Protein AF-A0A7X0LVI3-F1 (afdb_monomer_lite)

Sequence (139 aa):
MFSLFDFSQLEQKIIEEDIVLKQTPTVDEPSLMLEREVRLTPEFNFKQLRVLAHMLSVEEWQDANAFKINWINSNPNLPLKRFVLYYHQKKNILKKKYVYKGRQALIEQKNNVSKRALIGAAERRDAGVLGEGFKEITK

Secondary structure (DSSP, 8-state):
-PPPB-HHHHHHHHHTTT-EE-S---SS--EEEEEE----SHHHHHHHHHHHHHHTTBGGGTT-SEEEEEEEES-TTSSEEEEEEEEETTTTEEEEEEEETTSPPEEEEE-S--HHHHHHHHHTT-THHHHS--EE---

Organism: NCBI:txid1456

Structure (mmCIF, N/CA/C/O backbone):
data_AF-A0A7X0LVI3-F1
#
_entry.id   AF-A0A7X0LVI3-F1
#
loop_
_atom_site.group_PDB
_atom_site.id
_atom_site.type_symbol
_atom_site.label_atom_id
_atom_site.label_alt_id
_atom_site.label_comp_id
_atom_site.label_asym_id
_atom_site.label_entity_id
_atom_site.label_seq_id
_atom_site.pdbx_PDB_ins_code
_atom_site.Cartn_x
_atom_site.Cartn_y
_atom_site.Cartn_z
_atom_site.occupancy
_atom_site.B_iso_or_equiv
_atom_site.auth_seq_id
_atom_site.auth_comp_id
_atom_site.auth_asym_id
_atom_site.auth_atom_id
_atom_site.pdbx_PDB_model_num
ATOM 1 N N . MET A 1 1 ? -1.901 -2.129 23.103 1.00 47.31 1 MET A N 1
ATOM 2 C CA . MET A 1 1 ? -2.014 -0.685 22.818 1.00 47.31 1 MET A CA 1
ATOM 3 C C . MET A 1 1 ? -0.942 -0.388 21.784 1.00 47.31 1 MET A C 1
ATOM 5 O O . MET A 1 1 ? 0.198 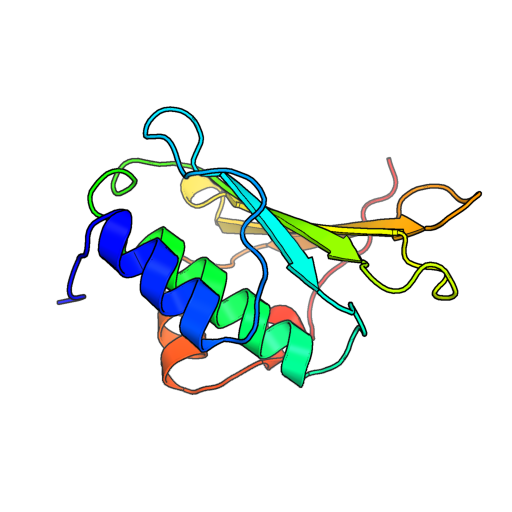-0.755 22.031 1.00 47.31 1 MET A O 1
ATOM 9 N N . PHE A 1 2 ? -1.310 0.082 20.591 1.00 63.25 2 PHE A N 1
ATOM 10 C CA . PHE A 1 2 ? -0.325 0.370 19.541 1.00 63.25 2 PHE A CA 1
ATOM 11 C C . PHE A 1 2 ? 0.356 1.694 19.879 1.00 63.25 2 PHE A C 1
ATOM 13 O O . PHE A 1 2 ? -0.344 2.642 20.227 1.00 63.25 2 PHE A O 1
ATOM 20 N N . SER A 1 3 ? 1.688 1.750 19.810 1.00 78.69 3 SER A N 1
ATOM 21 C CA . SER A 1 3 ? 2.386 3.032 19.922 1.00 78.69 3 SER A CA 1
ATOM 22 C C . SER A 1 3 ? 2.044 3.855 18.693 1.00 78.69 3 SER A C 1
ATOM 24 O O . SER A 1 3 ? 2.342 3.439 17.571 1.00 78.69 3 SER A O 1
ATOM 26 N N . LEU A 1 4 ? 1.399 4.991 18.921 1.00 88.62 4 LEU A N 1
ATOM 27 C CA . LEU A 1 4 ? 1.240 6.011 17.902 1.00 88.62 4 LEU A CA 1
ATOM 28 C C . LEU A 1 4 ? 2.577 6.728 17.707 1.00 88.62 4 LEU A C 1
ATOM 30 O O . LEU A 1 4 ? 3.452 6.663 18.579 1.00 88.62 4 LEU A O 1
ATOM 34 N N . PHE A 1 5 ? 2.741 7.342 16.547 1.00 93.69 5 PHE A N 1
ATOM 35 C CA . PHE A 1 5 ? 3.897 8.165 16.219 1.00 93.69 5 PHE A CA 1
ATOM 36 C C . PHE A 1 5 ? 3.510 9.248 15.210 1.00 93.69 5 PHE A C 1
ATOM 38 O O . PHE A 1 5 ? 2.464 9.142 14.570 1.00 93.69 5 PHE A O 1
ATOM 45 N N . ASP A 1 6 ? 4.350 10.270 15.080 1.00 95.19 6 ASP A N 1
ATOM 46 C CA . ASP A 1 6 ? 4.101 11.426 14.214 1.00 95.19 6 ASP A CA 1
ATOM 47 C C . ASP A 1 6 ? 4.618 11.229 12.774 1.00 95.19 6 ASP A C 1
ATOM 49 O O . ASP A 1 6 ? 5.228 10.207 12.421 1.00 95.19 6 ASP A O 1
ATOM 53 N N . PHE A 1 7 ? 4.406 12.225 11.912 1.00 95.06 7 PHE A N 1
ATOM 54 C CA . PHE A 1 7 ? 4.953 12.200 10.554 1.00 95.06 7 PHE A CA 1
ATOM 55 C C . PHE A 1 7 ? 6.481 12.093 10.486 1.00 95.06 7 PHE A C 1
ATOM 57 O O . PHE A 1 7 ? 6.985 11.375 9.625 1.00 95.06 7 PHE A O 1
ATOM 64 N N . SER A 1 8 ? 7.229 12.726 11.390 1.00 93.88 8 SER A N 1
ATOM 65 C CA . SER A 1 8 ? 8.699 12.666 11.375 1.00 93.88 8 SER A CA 1
ATOM 66 C C . SER A 1 8 ? 9.187 11.228 11.576 1.00 93.88 8 SER A C 1
ATOM 68 O O . SER A 1 8 ? 10.067 10.734 10.866 1.00 93.88 8 SER A O 1
ATOM 70 N N . GLN A 1 9 ? 8.558 10.511 12.506 1.00 95.31 9 GLN A N 1
ATOM 71 C CA . GLN A 1 9 ? 8.838 9.104 12.765 1.00 95.31 9 GLN A CA 1
ATOM 72 C C . GLN A 1 9 ? 8.367 8.198 11.618 1.00 95.31 9 GLN A C 1
ATOM 74 O O . GLN A 1 9 ? 9.023 7.192 11.333 1.00 95.31 9 GLN A O 1
ATOM 79 N N . LEU A 1 10 ? 7.263 8.534 10.935 1.00 96.25 10 LEU A N 1
ATOM 80 C CA . LEU A 1 10 ? 6.845 7.840 9.711 1.00 96.25 10 LEU A CA 1
ATOM 81 C C . LEU A 1 10 ? 7.917 7.950 8.621 1.00 96.25 10 LEU A C 1
ATOM 83 O O . LEU A 1 10 ? 8.288 6.936 8.026 1.00 96.25 10 LEU A O 1
ATOM 87 N N . GLU A 1 11 ? 8.400 9.162 8.351 1.00 95.25 11 GLU A N 1
ATOM 88 C CA . GLU A 1 11 ? 9.410 9.417 7.322 1.00 95.25 11 GLU A CA 1
ATOM 89 C C . GLU A 1 11 ? 10.696 8.644 7.604 1.00 95.25 11 GLU A C 1
ATOM 91 O O . GLU A 1 11 ? 11.193 7.939 6.723 1.00 95.25 11 GLU A O 1
ATOM 96 N N . GLN A 1 12 ? 11.182 8.690 8.848 1.00 95.06 12 GLN A N 1
ATOM 97 C CA . GLN A 1 12 ? 12.366 7.942 9.259 1.00 95.06 12 GLN A CA 1
ATOM 98 C C . GLN A 1 12 ? 12.204 6.436 8.999 1.00 95.06 12 GLN A C 1
ATOM 100 O O . GLN A 1 12 ? 13.070 5.820 8.379 1.00 95.06 12 GLN A O 1
ATOM 105 N N . LYS A 1 13 ? 11.066 5.848 9.393 1.00 94.88 13 LYS A N 1
ATOM 106 C CA . LYS A 1 13 ? 10.776 4.421 9.161 1.00 94.88 13 LYS A CA 1
ATOM 107 C C . LYS A 1 13 ? 10.732 4.054 7.677 1.00 94.88 13 LYS A C 1
ATOM 109 O O . LYS A 1 13 ? 11.073 2.933 7.317 1.00 94.88 13 LYS A O 1
ATOM 114 N N . ILE A 1 14 ? 10.291 4.965 6.809 1.00 94.38 14 ILE A N 1
ATOM 115 C CA . ILE A 1 14 ? 10.287 4.755 5.353 1.00 94.38 14 ILE A CA 1
ATOM 116 C C . ILE A 1 14 ? 11.715 4.799 4.798 1.00 94.38 14 ILE A C 1
ATOM 118 O O . ILE A 1 14 ? 12.065 3.978 3.950 1.00 94.38 14 ILE A O 1
ATOM 122 N N . ILE A 1 15 ? 12.539 5.731 5.274 1.00 91.62 15 ILE A N 1
ATOM 123 C CA . ILE A 1 15 ? 13.932 5.879 4.836 1.00 91.62 15 ILE A CA 1
ATOM 124 C C . ILE A 1 15 ? 14.766 4.659 5.251 1.00 91.62 15 ILE A C 1
ATOM 126 O O . ILE A 1 15 ? 15.518 4.137 4.432 1.00 91.62 15 ILE A O 1
ATOM 130 N N . GLU A 1 16 ? 14.569 4.143 6.469 1.00 91.50 16 GLU A N 1
ATOM 131 C CA . GLU A 1 16 ? 15.209 2.914 6.982 1.00 91.50 16 GLU A CA 1
ATOM 132 C C . GLU A 1 16 ? 14.892 1.657 6.144 1.00 91.50 16 GLU A C 1
ATOM 134 O O . GLU A 1 16 ? 15.542 0.623 6.281 1.00 91.50 16 GLU A O 1
ATOM 139 N N . GLU A 1 17 ? 13.896 1.728 5.258 1.00 88.12 17 GLU A N 1
ATOM 140 C CA . GLU A 1 17 ? 13.500 0.656 4.347 1.00 88.12 17 GLU A CA 1
ATOM 141 C C . GLU A 1 17 ? 14.100 0.798 2.934 1.00 88.12 17 GLU A C 1
ATOM 143 O O . GLU A 1 17 ? 13.663 0.078 2.026 1.00 88.12 17 GLU A O 1
ATOM 148 N N . ASP A 1 18 ? 15.058 1.707 2.729 1.00 90.12 18 ASP A N 1
ATOM 149 C CA . ASP A 1 18 ? 15.656 2.045 1.428 1.00 90.12 18 ASP A CA 1
ATOM 150 C C . ASP A 1 18 ? 14.607 2.506 0.397 1.00 90.12 18 ASP A C 1
ATOM 152 O O . ASP A 1 18 ? 14.595 2.093 -0.770 1.00 90.12 18 ASP A O 1
ATOM 156 N N . ILE A 1 19 ? 13.657 3.333 0.841 1.00 94.69 19 ILE A N 1
ATOM 157 C CA . ILE A 1 19 ? 12.594 3.894 0.003 1.00 94.69 19 ILE A CA 1
ATOM 158 C C . ILE A 1 19 ? 12.793 5.402 -0.129 1.00 94.69 19 ILE A C 1
ATOM 160 O O . ILE A 1 19 ? 12.964 6.108 0.861 1.00 94.69 19 ILE A O 1
ATOM 164 N N . VAL A 1 20 ? 12.670 5.923 -1.352 1.00 96.31 20 VAL A N 1
ATOM 165 C CA . VAL A 1 20 ? 12.668 7.369 -1.587 1.00 96.31 20 VAL A CA 1
ATOM 166 C C . VAL A 1 20 ? 11.258 7.916 -1.380 1.00 96.31 20 VAL A C 1
ATOM 168 O O . VAL A 1 20 ? 10.337 7.578 -2.128 1.00 96.31 20 VAL A O 1
ATOM 171 N N . LEU A 1 21 ? 11.088 8.796 -0.396 1.00 95.88 21 LEU A N 1
ATOM 172 C CA . LEU A 1 21 ? 9.863 9.570 -0.207 1.00 95.88 21 LEU A CA 1
ATOM 173 C C . LEU A 1 21 ? 9.839 10.746 -1.197 1.00 95.88 21 LEU A C 1
ATOM 175 O O . LEU A 1 21 ? 10.747 11.572 -1.221 1.00 95.88 21 LEU A O 1
ATOM 179 N N . LYS A 1 22 ? 8.814 10.812 -2.049 1.00 96.12 22 LYS A N 1
ATOM 180 C CA . LYS A 1 22 ? 8.666 11.847 -3.093 1.00 96.12 22 LYS A CA 1
ATOM 181 C C . LYS A 1 22 ? 7.796 13.025 -2.679 1.00 96.12 22 LYS A C 1
ATOM 183 O O . LYS A 1 22 ? 7.756 14.023 -3.391 1.00 96.12 22 LYS A O 1
ATOM 188 N N . GLN A 1 23 ? 7.069 12.883 -1.581 1.00 92.00 23 GLN A N 1
ATOM 189 C CA . GLN A 1 23 ? 6.146 13.883 -1.072 1.00 92.00 23 GLN A CA 1
ATOM 190 C C . GLN A 1 23 ? 6.066 13.740 0.446 1.00 92.00 23 GLN A C 1
ATOM 192 O O . GLN A 1 23 ? 5.851 12.632 0.936 1.00 92.00 23 GLN A O 1
ATOM 197 N N . THR A 1 24 ? 6.200 14.856 1.158 1.00 91.62 24 THR A N 1
ATOM 198 C CA . THR A 1 24 ? 5.949 14.943 2.600 1.00 91.62 24 THR A CA 1
ATOM 199 C C . THR A 1 24 ? 4.482 14.600 2.897 1.00 91.62 24 THR A C 1
ATOM 201 O O . THR A 1 24 ? 3.597 15.098 2.190 1.00 91.62 24 THR A O 1
ATOM 204 N N . PRO A 1 25 ? 4.193 13.750 3.896 1.00 93.38 25 PRO A N 1
ATOM 205 C CA . PRO A 1 25 ? 2.829 13.458 4.312 1.00 93.38 25 PRO A CA 1
ATOM 206 C C . PRO A 1 25 ? 2.121 14.724 4.809 1.00 93.38 25 PRO A C 1
ATOM 208 O O . PRO A 1 25 ? 2.733 15.618 5.390 1.00 93.38 25 PRO A O 1
ATOM 211 N N . THR A 1 26 ? 0.813 14.798 4.580 1.00 93.19 26 THR A N 1
ATOM 212 C CA . THR A 1 26 ? -0.033 15.896 5.057 1.00 93.19 26 THR A CA 1
ATOM 213 C C . THR A 1 26 ? -1.236 15.338 5.807 1.00 93.19 26 THR A C 1
ATOM 215 O O . THR A 1 26 ? -1.665 14.208 5.572 1.00 93.19 26 THR A O 1
ATOM 218 N N . VAL A 1 27 ? -1.805 16.129 6.719 1.00 90.00 27 VAL A N 1
ATOM 219 C CA . VAL A 1 27 ? -2.972 15.714 7.519 1.00 90.00 27 VAL A CA 1
ATOM 220 C C . VAL A 1 27 ? -4.189 15.437 6.626 1.00 90.00 27 VAL A C 1
ATOM 222 O O . VAL A 1 27 ? -4.892 14.449 6.828 1.00 90.00 27 VAL A O 1
ATOM 225 N N . ASP A 1 28 ? -4.397 16.263 5.598 1.00 89.69 28 ASP A N 1
ATOM 226 C CA . ASP A 1 28 ? -5.585 16.208 4.737 1.00 89.69 28 ASP A CA 1
ATOM 227 C C . ASP A 1 28 ? -5.626 14.980 3.818 1.00 89.69 28 ASP A C 1
ATOM 229 O O . ASP A 1 28 ? -6.704 14.502 3.451 1.00 89.69 28 ASP A O 1
ATOM 233 N N . GLU A 1 29 ? -4.459 14.463 3.423 1.00 92.12 29 GLU A N 1
ATOM 234 C CA . GLU A 1 29 ? -4.354 13.346 2.491 1.00 92.12 29 GLU A CA 1
ATOM 235 C C . GLU A 1 29 ? -3.518 12.208 3.102 1.00 92.12 29 GLU A C 1
ATOM 237 O O . GLU A 1 29 ? -2.289 12.259 3.052 1.00 92.12 29 GLU A O 1
ATOM 242 N N . PRO A 1 30 ? -4.157 11.127 3.605 1.00 95.94 30 PRO A N 1
ATOM 243 C CA . PRO A 1 30 ? -3.485 9.916 4.092 1.00 95.94 30 PRO A CA 1
ATOM 244 C C . PRO A 1 30 ? -2.878 9.091 2.946 1.00 95.94 30 PRO A C 1
ATOM 246 O O . PRO A 1 30 ? -3.268 7.956 2.645 1.00 95.94 30 PRO A O 1
ATOM 249 N N . SER A 1 31 ? -1.944 9.705 2.232 1.00 97.31 31 SER A N 1
ATOM 250 C CA . SER A 1 31 ? -1.358 9.229 0.993 1.00 97.31 31 SER A CA 1
ATOM 251 C C . SER A 1 31 ? 0.146 9.431 1.026 1.00 97.31 31 SER A C 1
ATOM 253 O O . SER A 1 31 ? 0.642 10.482 1.414 1.00 97.31 31 SER A O 1
ATOM 255 N N . LEU A 1 32 ? 0.875 8.419 0.570 1.00 97.62 32 LEU A N 1
ATOM 256 C CA . LEU A 1 32 ? 2.312 8.504 0.360 1.00 97.62 32 LEU A CA 1
ATOM 257 C C . LEU A 1 32 ? 2.639 8.351 -1.121 1.00 97.62 32 LEU A C 1
ATOM 259 O O . LEU A 1 32 ? 2.028 7.544 -1.839 1.00 97.62 32 LEU A O 1
ATOM 263 N N . MET A 1 33 ? 3.646 9.100 -1.568 1.00 97.69 33 MET A N 1
ATOM 264 C CA . MET A 1 33 ? 4.288 8.914 -2.863 1.00 97.69 33 MET A CA 1
ATOM 265 C C . MET A 1 33 ? 5.716 8.434 -2.644 1.00 97.69 33 MET A C 1
ATOM 267 O O . MET A 1 33 ? 6.543 9.151 -2.094 1.00 97.69 33 MET A O 1
ATOM 271 N N . LEU A 1 34 ? 5.982 7.202 -3.061 1.00 97.88 34 LEU A N 1
ATOM 272 C CA . LEU A 1 34 ? 7.212 6.471 -2.794 1.00 97.88 34 LEU A CA 1
ATOM 273 C C . LEU A 1 34 ? 7.852 6.047 -4.112 1.00 97.88 34 LEU A C 1
ATOM 275 O O . LEU A 1 34 ? 7.151 5.694 -5.060 1.00 97.88 34 LEU A O 1
ATOM 279 N N . GLU A 1 35 ? 9.175 6.022 -4.172 1.00 97.50 35 GLU A N 1
ATOM 280 C CA . GLU A 1 35 ? 9.930 5.518 -5.315 1.00 97.50 35 GLU A CA 1
ATOM 281 C C . GLU A 1 35 ? 10.949 4.466 -4.873 1.00 97.50 35 GLU A C 1
ATOM 283 O O . GLU A 1 35 ? 11.658 4.639 -3.883 1.00 97.50 35 GLU A O 1
ATOM 288 N N . ARG A 1 36 ? 10.996 3.362 -5.624 1.00 95.81 36 ARG A N 1
ATOM 289 C CA . ARG A 1 36 ? 12.037 2.326 -5.563 1.00 95.81 36 ARG A CA 1
ATOM 290 C C . ARG A 1 36 ? 11.942 1.425 -6.792 1.00 95.81 36 ARG A C 1
ATOM 292 O O . ARG A 1 36 ? 10.979 1.519 -7.554 1.00 95.81 36 ARG A O 1
ATOM 299 N N . GLU A 1 37 ? 12.869 0.485 -6.947 1.00 95.56 37 GLU A N 1
ATOM 300 C CA . GLU A 1 37 ? 12.681 -0.582 -7.929 1.00 95.56 37 GLU A CA 1
ATOM 301 C C . GLU A 1 37 ? 11.551 -1.510 -7.457 1.00 95.56 37 GLU A C 1
AT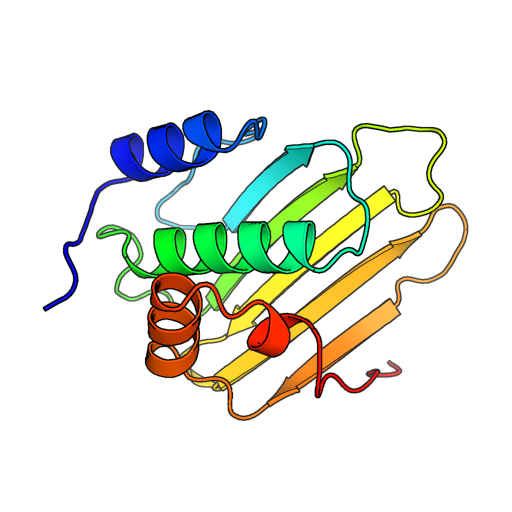OM 303 O O . GLU A 1 37 ? 11.632 -2.127 -6.392 1.00 95.56 37 GLU A O 1
ATOM 308 N N . VAL A 1 38 ? 10.472 -1.596 -8.238 1.00 94.62 38 VAL A N 1
ATOM 309 C CA . VAL A 1 38 ? 9.292 -2.397 -7.890 1.00 94.62 38 VAL A CA 1
ATOM 310 C C . VAL A 1 38 ? 9.298 -3.709 -8.665 1.00 94.62 38 VAL A C 1
ATOM 312 O O . VAL A 1 38 ? 9.052 -3.736 -9.873 1.00 94.62 38 VAL A O 1
ATOM 315 N N . ARG A 1 39 ? 9.492 -4.814 -7.939 1.00 93.38 39 ARG A N 1
ATOM 316 C CA . ARG A 1 39 ? 9.258 -6.188 -8.406 1.00 93.38 39 ARG A CA 1
ATOM 317 C C . ARG A 1 39 ? 8.160 -6.815 -7.554 1.00 93.38 39 ARG A C 1
ATOM 319 O O . ARG A 1 39 ? 8.181 -6.662 -6.340 1.00 93.38 39 ARG A O 1
ATOM 326 N N . LEU A 1 40 ? 7.198 -7.504 -8.170 1.00 91.44 40 LEU A N 1
ATOM 327 C CA . LEU A 1 40 ? 6.037 -8.086 -7.476 1.00 91.44 40 LEU A CA 1
ATOM 328 C C . LEU A 1 40 ? 6.410 -9.381 -6.731 1.00 91.44 40 LEU A C 1
ATOM 330 O O . LEU A 1 40 ? 5.965 -10.467 -7.085 1.00 91.44 40 LEU A O 1
ATOM 334 N N . THR A 1 41 ? 7.271 -9.261 -5.724 1.00 93.19 41 THR A N 1
ATOM 335 C CA . THR A 1 41 ? 7.777 -10.368 -4.904 1.00 93.19 41 THR A CA 1
ATOM 336 C C . THR A 1 41 ? 7.118 -10.384 -3.518 1.00 93.19 41 THR A C 1
ATOM 338 O O . THR A 1 41 ? 6.552 -9.372 -3.086 1.00 93.19 41 THR A O 1
ATOM 341 N N . PRO A 1 42 ? 7.224 -11.495 -2.763 1.00 92.25 42 PRO A N 1
ATOM 342 C CA . PRO A 1 42 ? 6.820 -11.524 -1.356 1.00 92.25 42 PRO A CA 1
ATOM 343 C C . PRO A 1 42 ? 7.515 -10.455 -0.501 1.00 92.25 42 PRO A C 1
ATOM 345 O O . PRO A 1 42 ? 6.887 -9.868 0.374 1.00 92.25 42 PRO A O 1
ATOM 348 N N . GLU A 1 43 ? 8.781 -10.142 -0.787 1.00 92.88 43 GLU A N 1
ATOM 349 C CA . GLU A 1 43 ? 9.522 -9.075 -0.103 1.00 92.88 43 GLU A CA 1
ATOM 350 C C . GLU A 1 43 ? 8.884 -7.699 -0.342 1.00 92.88 43 GLU A C 1
ATOM 352 O O . GLU A 1 43 ? 8.695 -6.918 0.593 1.00 92.88 43 GLU A O 1
ATOM 357 N N . PHE A 1 44 ? 8.489 -7.411 -1.587 1.00 94.44 44 PHE A N 1
ATOM 358 C CA . PHE A 1 44 ? 7.774 -6.180 -1.902 1.00 94.44 44 PHE A CA 1
ATOM 359 C C . PHE A 1 44 ? 6.430 -6.121 -1.175 1.00 94.44 44 PHE A C 1
ATOM 361 O O . PHE A 1 44 ? 6.155 -5.121 -0.517 1.00 94.44 44 PHE A O 1
ATOM 368 N N . ASN A 1 45 ? 5.644 -7.202 -1.201 1.00 94.94 45 ASN A N 1
ATOM 369 C CA . ASN A 1 45 ? 4.399 -7.304 -0.435 1.00 94.94 45 ASN A CA 1
ATOM 370 C C . ASN A 1 45 ? 4.636 -7.038 1.060 1.00 94.94 45 ASN A C 1
ATOM 372 O O . ASN A 1 45 ? 3.916 -6.258 1.677 1.00 94.94 45 ASN A O 1
ATOM 376 N N . PHE A 1 46 ? 5.677 -7.620 1.651 1.00 94.00 46 PHE A N 1
ATOM 377 C CA . PHE A 1 46 ? 5.984 -7.383 3.056 1.00 94.00 46 PHE A CA 1
ATOM 378 C C . PHE A 1 46 ? 6.347 -5.918 3.337 1.00 94.00 46 PHE A C 1
ATOM 380 O O . PHE A 1 46 ? 5.866 -5.328 4.305 1.00 94.00 46 PHE A O 1
ATOM 387 N N . LYS A 1 47 ? 7.153 -5.290 2.476 1.00 94.81 47 LYS A N 1
ATOM 388 C CA . LYS A 1 47 ? 7.506 -3.872 2.626 1.00 94.81 47 LYS A CA 1
ATOM 389 C C . LYS A 1 47 ? 6.276 -2.969 2.503 1.00 94.81 47 LYS A C 1
ATOM 391 O O . LYS A 1 47 ? 6.098 -2.063 3.307 1.00 94.81 47 LYS A O 1
ATOM 396 N N . GLN A 1 48 ? 5.379 -3.261 1.567 1.00 95.31 48 GLN A N 1
ATOM 397 C CA . GLN A 1 48 ? 4.108 -2.547 1.440 1.00 95.31 48 GLN A CA 1
ATOM 398 C C . GLN A 1 48 ? 3.221 -2.681 2.673 1.00 95.31 48 GLN A C 1
ATOM 400 O O . GLN A 1 48 ? 2.623 -1.698 3.106 1.00 95.31 48 GLN A O 1
ATOM 405 N N . LEU A 1 49 ? 3.146 -3.887 3.236 1.00 96.62 49 LEU A N 1
ATOM 406 C CA . LEU A 1 49 ? 2.384 -4.153 4.446 1.00 96.62 49 LEU A CA 1
ATOM 407 C C . LEU A 1 49 ? 2.935 -3.366 5.638 1.00 96.62 49 LEU A C 1
ATOM 409 O O . LEU A 1 49 ? 2.151 -2.775 6.374 1.00 96.62 49 LEU A O 1
ATOM 413 N N . ARG A 1 50 ? 4.265 -3.309 5.796 1.00 95.62 50 ARG A N 1
ATOM 414 C CA . ARG A 1 50 ? 4.916 -2.503 6.838 1.00 95.62 50 ARG A CA 1
ATOM 415 C C . ARG A 1 50 ? 4.618 -1.020 6.686 1.00 95.62 50 ARG A C 1
ATOM 417 O O . ARG A 1 50 ? 4.150 -0.414 7.641 1.00 95.62 50 ARG A O 1
ATOM 424 N N . VAL A 1 51 ? 4.788 -0.461 5.486 1.00 96.94 51 VAL A N 1
ATOM 425 C CA . VAL A 1 51 ? 4.460 0.952 5.231 1.00 96.94 51 VAL A CA 1
ATOM 426 C C . VAL A 1 51 ? 2.989 1.233 5.544 1.00 96.94 51 VAL A C 1
ATOM 428 O O . VAL A 1 51 ? 2.689 2.204 6.228 1.00 96.94 51 VAL A O 1
ATOM 431 N N . LEU A 1 52 ? 2.061 0.371 5.115 1.00 97.31 52 LEU A N 1
ATOM 432 C CA . LEU A 1 52 ? 0.642 0.545 5.431 1.00 97.31 52 LEU A CA 1
ATOM 433 C C . LEU A 1 52 ? 0.377 0.469 6.940 1.00 97.31 52 LEU A C 1
ATOM 435 O O . LEU A 1 52 ? -0.378 1.281 7.466 1.00 97.31 52 LEU A O 1
ATOM 439 N N . ALA A 1 53 ? 0.994 -0.483 7.643 1.00 96.00 53 ALA A N 1
ATOM 440 C CA . ALA A 1 53 ? 0.882 -0.590 9.093 1.00 96.00 53 ALA A CA 1
ATOM 441 C C . ALA A 1 53 ? 1.450 0.650 9.799 1.00 96.00 53 ALA A C 1
ATOM 443 O O . ALA A 1 53 ? 0.864 1.099 10.777 1.00 96.00 53 ALA A O 1
ATOM 444 N N . HIS A 1 54 ? 2.529 1.237 9.274 1.00 95.75 54 HIS A N 1
ATOM 445 C CA . HIS A 1 54 ? 3.067 2.496 9.771 1.00 95.75 54 HIS A CA 1
ATOM 446 C C . HIS A 1 54 ? 2.072 3.640 9.594 1.00 95.75 54 HIS A C 1
ATOM 448 O O . HIS A 1 54 ? 1.728 4.279 10.579 1.00 95.75 54 HIS A O 1
ATOM 454 N N . MET A 1 55 ? 1.522 3.829 8.389 1.00 96.88 55 MET A N 1
ATOM 455 C CA . MET A 1 55 ? 0.488 4.845 8.139 1.00 96.88 55 MET A CA 1
ATOM 456 C C . MET A 1 55 ? -0.730 4.688 9.065 1.00 96.88 55 MET A C 1
ATOM 458 O O . MET A 1 55 ? -1.305 5.675 9.506 1.00 96.88 55 MET A O 1
ATOM 462 N N . LEU A 1 56 ? -1.122 3.449 9.379 1.00 95.94 56 LEU A N 1
ATOM 463 C CA . LEU A 1 56 ? -2.255 3.139 10.260 1.00 95.94 56 LEU A CA 1
ATOM 464 C C . LEU A 1 56 ? -2.007 3.446 11.748 1.00 95.94 56 LEU A C 1
ATOM 466 O O . LEU A 1 56 ? -2.965 3.395 12.534 1.00 95.94 56 LEU A O 1
ATOM 470 N N . SER A 1 57 ? -0.757 3.725 12.117 1.00 94.94 57 SER A N 1
ATOM 471 C CA . SER A 1 57 ? -0.303 4.077 13.466 1.00 94.94 57 SER A CA 1
ATOM 472 C C . SER A 1 57 ? 0.142 5.538 13.584 1.00 94.94 57 SER A C 1
ATOM 474 O O . SER A 1 57 ? 0.647 5.924 14.634 1.00 94.94 57 SER A O 1
ATOM 476 N N . VAL A 1 58 ? -0.051 6.343 12.537 1.00 96.25 58 VAL A N 1
ATOM 477 C CA . VAL A 1 58 ? 0.227 7.780 12.581 1.00 96.25 58 VAL A CA 1
ATOM 478 C C . VAL A 1 58 ? -0.862 8.498 13.367 1.00 96.25 58 VAL A C 1
ATOM 480 O O . VAL A 1 58 ? -2.052 8.278 13.117 1.00 96.25 58 VAL A O 1
ATOM 483 N N . GLU A 1 59 ? -0.460 9.343 14.311 1.00 95.56 59 GLU A N 1
ATOM 484 C CA . GLU A 1 59 ? -1.374 10.080 15.184 1.00 95.56 59 GLU A CA 1
ATOM 485 C C . GLU A 1 59 ? -2.305 11.002 14.386 1.00 95.56 59 GLU A C 1
ATOM 487 O O . GLU A 1 59 ? -3.524 10.958 14.553 1.00 95.56 59 GLU A O 1
ATOM 492 N N . GLU A 1 60 ? -1.740 11.750 13.447 1.00 95.75 60 GLU A N 1
ATOM 493 C CA . GLU A 1 60 ? -2.413 12.724 12.591 1.00 95.75 60 GLU A CA 1
ATOM 494 C C . GLU A 1 60 ? -3.449 12.083 11.651 1.00 95.75 60 GLU A C 1
ATOM 496 O O . GLU A 1 60 ? -4.326 12.765 11.122 1.00 95.75 60 GLU A O 1
ATOM 501 N N . TRP A 1 61 ? -3.380 10.763 11.446 1.00 96.12 61 TRP A N 1
ATOM 502 C CA . TRP A 1 61 ? -4.291 10.008 10.582 1.00 96.12 61 TRP A CA 1
ATOM 503 C C . TRP A 1 61 ? -5.179 9.016 11.340 1.00 96.12 61 TRP A C 1
ATOM 505 O O . TRP A 1 61 ? -5.773 8.127 10.722 1.00 96.12 61 TRP A O 1
ATOM 515 N N . GLN A 1 62 ? -5.322 9.143 12.661 1.00 91.88 62 GLN A N 1
ATOM 516 C CA . GLN A 1 62 ? -6.137 8.213 13.454 1.00 91.88 62 GLN A CA 1
ATOM 517 C C . GLN A 1 62 ? -7.588 8.088 12.962 1.00 91.88 62 GLN A C 1
ATOM 519 O O . GLN A 1 62 ? -8.119 6.974 12.897 1.00 91.88 62 GLN A O 1
ATOM 524 N N . ASP A 1 63 ? -8.190 9.204 12.546 1.00 91.62 63 ASP A N 1
ATOM 525 C CA . ASP A 1 63 ? -9.581 9.276 12.079 1.00 91.62 63 ASP A CA 1
ATOM 526 C C . ASP A 1 63 ? -9.739 9.074 10.561 1.00 91.62 63 ASP A C 1
ATOM 528 O O . ASP A 1 63 ? -10.849 9.126 10.010 1.00 91.62 63 ASP A O 1
ATOM 532 N N . ALA A 1 64 ? -8.637 8.808 9.854 1.00 95.44 64 ALA A N 1
ATOM 533 C CA . ALA A 1 64 ? -8.662 8.594 8.419 1.00 95.44 64 ALA A CA 1
ATOM 534 C C . ALA A 1 64 ? -9.442 7.322 8.044 1.00 95.44 64 ALA A C 1
ATOM 536 O O . ALA A 1 64 ? -9.271 6.228 8.586 1.00 95.44 64 ALA A O 1
ATOM 537 N N . ASN A 1 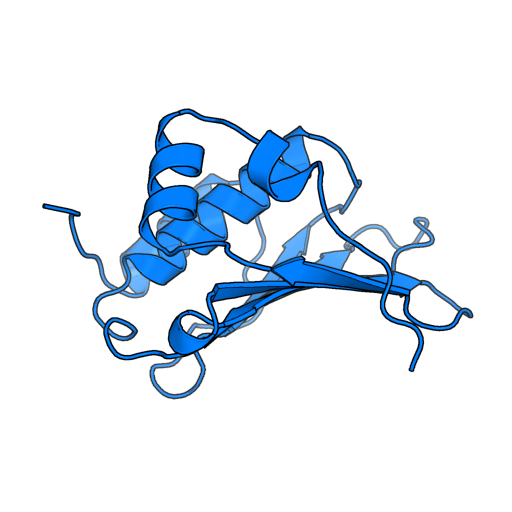65 ? -10.298 7.450 7.029 1.00 95.50 65 ASN A N 1
ATOM 538 C CA . ASN A 1 65 ? -11.134 6.343 6.553 1.00 95.50 65 ASN A CA 1
ATOM 539 C C . ASN A 1 65 ? -10.468 5.503 5.466 1.00 95.50 65 ASN A C 1
ATOM 541 O O . ASN A 1 65 ? -10.921 4.383 5.190 1.00 95.50 65 ASN A O 1
ATOM 545 N N . ALA A 1 66 ? -9.455 6.060 4.810 1.00 97.06 66 ALA A N 1
ATOM 546 C CA . ALA A 1 66 ? -8.765 5.437 3.704 1.00 97.06 66 ALA A CA 1
ATOM 547 C C . ALA A 1 66 ? -7.312 5.902 3.635 1.00 97.06 66 ALA A C 1
ATOM 549 O O . ALA A 1 66 ? -7.016 7.043 3.962 1.00 97.06 66 ALA A O 1
ATOM 550 N N . PHE A 1 67 ? -6.449 5.006 3.166 1.00 98.25 67 PHE A N 1
ATOM 551 C CA . PHE A 1 67 ? -5.007 5.175 3.073 1.00 98.25 67 PHE A CA 1
ATOM 552 C C . PHE A 1 67 ? -4.537 4.756 1.685 1.00 98.25 67 PHE A C 1
ATOM 554 O O . PHE A 1 67 ? -5.061 3.795 1.105 1.00 98.25 67 PHE A O 1
ATOM 561 N N . LYS A 1 68 ? -3.544 5.455 1.138 1.00 98.25 68 LYS A N 1
ATOM 562 C CA . LYS A 1 68 ? -3.040 5.201 -0.214 1.00 98.25 68 LYS A CA 1
ATOM 563 C C . LYS A 1 68 ? -1.518 5.217 -0.248 1.00 98.25 68 LYS A C 1
ATOM 565 O O . LYS A 1 68 ? -0.885 6.138 0.240 1.00 98.25 68 LYS A O 1
ATOM 570 N N . ILE A 1 69 ? -0.920 4.232 -0.905 1.00 98.44 69 ILE A N 1
ATOM 571 C CA . ILE A 1 69 ? 0.524 4.193 -1.144 1.00 98.44 69 ILE A CA 1
ATOM 572 C C . ILE A 1 69 ? 0.751 4.117 -2.644 1.00 98.44 69 ILE A C 1
ATOM 574 O O . ILE A 1 69 ? 0.371 3.140 -3.292 1.00 98.44 69 ILE A O 1
ATOM 578 N N . ASN A 1 70 ? 1.363 5.155 -3.202 1.00 98.19 70 ASN A N 1
ATOM 579 C CA . ASN A 1 70 ? 1.705 5.246 -4.612 1.00 98.19 70 ASN A CA 1
ATOM 580 C C . ASN A 1 70 ? 3.183 4.921 -4.793 1.00 98.19 70 ASN A C 1
ATOM 582 O O . ASN A 1 70 ? 4.031 5.743 -4.475 1.00 98.19 70 ASN A O 1
ATOM 586 N N . TRP A 1 71 ? 3.479 3.765 -5.370 1.00 98.06 71 TRP A N 1
ATOM 587 C CA . TRP A 1 71 ? 4.831 3.365 -5.730 1.00 98.06 71 TRP A CA 1
ATOM 588 C C . TRP A 1 71 ? 5.131 3.741 -7.178 1.00 98.06 71 TRP A C 1
ATOM 590 O O . TRP A 1 71 ? 4.413 3.342 -8.102 1.00 98.06 71 TRP A O 1
ATOM 600 N N . ILE A 1 72 ? 6.200 4.499 -7.372 1.00 97.50 72 ILE A N 1
ATOM 601 C CA . ILE A 1 72 ? 6.821 4.794 -8.658 1.00 97.50 72 ILE A CA 1
ATOM 602 C C . ILE A 1 72 ? 7.966 3.802 -8.839 1.00 97.50 72 ILE A C 1
ATOM 604 O O . ILE A 1 72 ? 8.801 3.653 -7.947 1.00 97.50 72 ILE A O 1
ATOM 608 N N . ASN A 1 73 ? 7.981 3.098 -9.971 1.00 96.88 73 ASN A N 1
ATOM 609 C CA . ASN A 1 73 ? 9.082 2.198 -10.279 1.00 96.88 73 ASN A CA 1
ATOM 610 C C . ASN A 1 73 ? 10.276 3.013 -10.780 1.00 96.88 73 ASN A C 1
ATOM 612 O O . ASN A 1 73 ? 10.181 3.640 -11.838 1.00 96.88 73 ASN A O 1
ATOM 616 N N . SER A 1 74 ? 11.379 2.995 -10.036 1.00 96.81 74 SER A N 1
ATOM 617 C CA . SER A 1 74 ? 12.602 3.711 -10.410 1.00 96.81 74 SER A CA 1
ATOM 618 C C . SER A 1 74 ? 13.305 3.087 -11.616 1.00 96.81 74 SER A C 1
ATOM 620 O O . SER A 1 74 ? 14.073 3.768 -12.288 1.00 96.81 74 SER A O 1
ATOM 622 N N . ASN A 1 75 ? 13.040 1.810 -11.923 1.00 95.00 75 ASN A N 1
ATOM 623 C CA . ASN A 1 75 ? 13.662 1.123 -13.047 1.00 95.00 75 ASN A CA 1
ATOM 624 C C . ASN A 1 75 ? 12.851 1.348 -14.342 1.00 95.00 75 ASN A C 1
ATOM 626 O O . ASN A 1 75 ? 11.765 0.774 -14.504 1.00 95.00 75 ASN A O 1
ATOM 630 N N . PRO A 1 76 ? 13.363 2.136 -15.309 1.00 90.50 76 PRO A N 1
ATOM 631 C CA . PRO A 1 76 ? 12.641 2.447 -16.537 1.00 90.50 76 PRO A CA 1
ATOM 632 C C . PRO A 1 76 ? 12.551 1.256 -17.500 1.00 90.50 76 PRO A C 1
ATOM 634 O O . PRO A 1 76 ? 11.762 1.309 -18.441 1.00 90.50 76 PRO A O 1
ATOM 637 N N . ASN A 1 77 ? 13.289 0.173 -17.282 1.00 93.81 77 ASN A N 1
ATOM 638 C CA . ASN A 1 77 ? 13.253 -0.991 -18.167 1.00 93.81 77 ASN A CA 1
ATOM 639 C C . ASN A 1 77 ? 12.154 -1.987 -17.776 1.00 93.81 77 ASN A C 1
ATOM 641 O O . ASN A 1 77 ? 11.776 -2.839 -18.577 1.00 93.81 77 ASN A O 1
ATOM 645 N N . LEU A 1 78 ? 11.593 -1.873 -16.566 1.00 93.38 78 LEU A N 1
ATOM 646 C CA . LEU A 1 78 ? 10.498 -2.736 -16.136 1.00 93.38 78 LEU A CA 1
ATOM 647 C C . LEU A 1 78 ? 9.150 -2.295 -16.753 1.00 93.38 78 LEU A C 1
ATOM 649 O O . LEU A 1 78 ? 8.855 -1.094 -16.821 1.00 93.38 78 LEU A O 1
ATOM 653 N N . PRO A 1 79 ? 8.279 -3.245 -17.162 1.00 94.50 79 PRO A N 1
ATOM 654 C CA . PRO A 1 79 ? 6.967 -2.920 -17.733 1.00 94.50 79 PRO A CA 1
ATOM 655 C C . PRO A 1 79 ? 6.022 -2.209 -16.757 1.00 94.50 79 PRO A C 1
ATOM 657 O O . PRO A 1 79 ? 5.182 -1.408 -17.170 1.00 94.50 79 PRO A O 1
ATOM 660 N N . LEU A 1 80 ? 6.128 -2.516 -15.462 1.00 96.12 80 LEU A N 1
ATOM 661 C CA . LEU A 1 80 ? 5.317 -1.906 -14.413 1.00 96.12 80 LEU A CA 1
ATOM 662 C C . LEU A 1 80 ? 5.840 -0.496 -14.116 1.00 96.12 80 LEU A C 1
ATOM 664 O O . LEU A 1 80 ? 6.915 -0.344 -13.545 1.00 96.12 80 LEU A O 1
ATOM 668 N N . LYS A 1 81 ? 5.068 0.534 -14.474 1.00 96.38 81 LYS A N 1
ATOM 669 C CA . LYS A 1 81 ? 5.413 1.946 -14.245 1.00 96.38 81 LYS A CA 1
ATOM 670 C C . LYS A 1 81 ? 5.087 2.385 -12.820 1.00 96.38 81 LYS A C 1
ATOM 672 O O . LYS A 1 81 ? 5.868 3.091 -12.188 1.00 96.38 81 LYS A O 1
ATOM 677 N N . ARG A 1 82 ? 3.898 2.020 -12.336 1.00 96.56 82 ARG A N 1
ATOM 678 C CA . ARG A 1 82 ? 3.423 2.362 -10.990 1.00 96.56 82 ARG A CA 1
ATOM 679 C C . ARG A 1 82 ? 2.639 1.211 -10.391 1.00 96.56 82 ARG A C 1
ATOM 681 O O . ARG A 1 82 ? 1.913 0.514 -11.097 1.00 96.56 82 ARG A O 1
ATOM 688 N N . PHE A 1 83 ? 2.722 1.093 -9.078 1.00 97.81 83 PHE A N 1
ATOM 689 C CA . PHE A 1 83 ? 1.853 0.243 -8.280 1.00 97.81 83 PHE A CA 1
ATOM 690 C C . PHE A 1 83 ? 1.155 1.111 -7.236 1.00 97.81 83 PHE A C 1
ATOM 692 O O . PHE A 1 83 ? 1.773 1.997 -6.654 1.00 97.81 83 PHE A O 1
ATOM 699 N N . VAL A 1 84 ? -0.126 0.873 -6.975 1.00 98.00 84 VAL A N 1
ATOM 700 C CA . VAL A 1 84 ? -0.862 1.576 -5.920 1.00 98.00 84 VAL A CA 1
ATOM 701 C C . VAL A 1 84 ? -1.504 0.565 -4.984 1.00 98.00 84 VAL A C 1
ATOM 703 O O . VAL A 1 84 ? -2.265 -0.287 -5.443 1.00 98.00 84 VAL A O 1
ATOM 706 N N . LEU A 1 85 ? -1.233 0.696 -3.685 1.00 98.31 85 LEU A N 1
ATOM 707 C CA . LEU A 1 85 ? -2.005 0.041 -2.632 1.00 98.31 85 LEU A CA 1
ATOM 708 C C . LEU A 1 85 ? -3.018 1.047 -2.091 1.00 98.31 85 LEU A C 1
ATOM 710 O O . LEU A 1 85 ? -2.653 2.173 -1.762 1.00 98.31 85 LEU A O 1
ATOM 714 N N . TYR A 1 86 ? -4.282 0.659 -2.005 1.00 98.19 86 TYR A N 1
ATOM 715 C CA . TYR A 1 86 ? -5.331 1.483 -1.420 1.00 98.19 86 TYR A CA 1
ATOM 716 C C . TYR A 1 86 ? -6.102 0.672 -0.392 1.00 98.19 86 TYR A C 1
ATOM 718 O O . TYR A 1 86 ? -6.633 -0.389 -0.713 1.00 98.19 86 TYR A O 1
ATOM 726 N N . TYR A 1 87 ? -6.194 1.183 0.826 1.00 98.44 87 TYR A N 1
ATOM 727 C CA . TYR A 1 87 ? -6.930 0.563 1.913 1.00 98.44 87 TYR A CA 1
ATOM 728 C C . TYR A 1 87 ? -8.071 1.475 2.346 1.00 98.44 87 TYR A C 1
ATOM 730 O O . TYR A 1 87 ? -7.854 2.649 2.613 1.00 98.44 87 TYR A O 1
ATOM 738 N N . HIS A 1 88 ? -9.285 0.944 2.434 1.00 97.81 88 HIS A N 1
ATOM 739 C CA . HIS A 1 88 ? -10.444 1.651 2.960 1.00 97.81 88 HIS A CA 1
ATOM 740 C C . HIS A 1 88 ? -10.901 0.972 4.247 1.00 97.81 88 HIS A C 1
ATOM 742 O O . HIS A 1 88 ? -11.584 -0.052 4.213 1.00 97.81 88 HIS A O 1
ATOM 748 N N . GLN A 1 89 ? -10.574 1.595 5.376 1.00 95.44 89 GLN A N 1
ATOM 749 C CA . GLN A 1 89 ? -10.786 1.057 6.715 1.00 95.44 89 GLN A CA 1
ATOM 750 C C . GLN A 1 89 ? -12.261 0.801 7.016 1.00 95.44 89 GLN A C 1
ATOM 752 O O . GLN A 1 89 ? -12.630 -0.325 7.324 1.00 95.44 89 GLN A O 1
ATOM 757 N N . LYS A 1 90 ? -13.135 1.802 6.841 1.00 94.19 90 LYS A N 1
ATOM 758 C CA . LYS A 1 90 ? -14.579 1.633 7.107 1.00 94.19 90 LYS A CA 1
ATOM 759 C C . LYS A 1 90 ? -15.241 0.535 6.269 1.00 94.19 90 LYS A C 1
ATOM 761 O O . LYS A 1 90 ? -16.186 -0.090 6.730 1.00 94.19 90 LYS A O 1
ATOM 766 N N . LYS A 1 91 ? -14.762 0.306 5.042 1.00 96.94 91 LYS A N 1
ATOM 767 C CA . LYS A 1 91 ? -15.312 -0.720 4.145 1.00 96.94 91 LYS A CA 1
ATOM 768 C C . LYS A 1 91 ? -14.600 -2.070 4.272 1.00 96.94 91 LYS A C 1
ATOM 770 O O . LYS A 1 91 ? -15.052 -3.025 3.654 1.00 96.94 91 LYS A O 1
ATOM 775 N N . ASN A 1 92 ? -13.507 -2.161 5.036 1.00 97.00 92 ASN A N 1
ATOM 776 C CA . ASN A 1 92 ? -12.620 -3.328 5.095 1.00 97.00 92 ASN A CA 1
ATOM 777 C C . ASN A 1 92 ? -12.179 -3.811 3.699 1.00 97.00 92 ASN A C 1
ATOM 779 O O . ASN A 1 92 ? -12.171 -5.008 3.404 1.00 97.00 92 ASN A O 1
ATOM 783 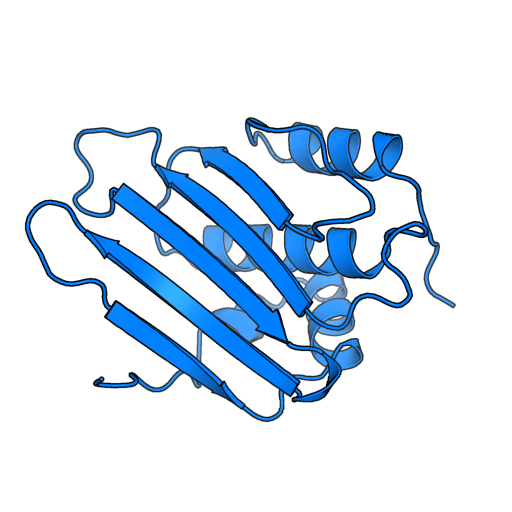N N . ILE A 1 93 ? -11.862 -2.862 2.814 1.00 97.50 93 ILE A N 1
ATOM 784 C CA . ILE A 1 93 ? -11.485 -3.138 1.425 1.00 97.50 93 ILE A CA 1
ATOM 785 C C . ILE A 1 93 ? -10.018 -2.798 1.219 1.00 97.50 93 ILE A C 1
ATOM 787 O O . ILE A 1 93 ? -9.583 -1.691 1.528 1.00 97.50 93 ILE A O 1
ATOM 791 N N . LEU A 1 94 ? -9.288 -3.716 0.598 1.00 97.94 94 LEU A N 1
ATOM 792 C CA . LEU A 1 94 ? -7.936 -3.494 0.120 1.00 97.94 94 LEU A CA 1
ATOM 793 C C . LEU A 1 94 ? -7.904 -3.640 -1.402 1.00 97.94 94 LEU A C 1
ATOM 795 O O . LEU A 1 94 ? -8.416 -4.611 -1.951 1.00 97.94 94 LEU A O 1
ATOM 799 N N . LYS A 1 95 ? -7.316 -2.670 -2.093 1.00 97.94 95 LYS A N 1
ATOM 800 C CA . LYS A 1 95 ? -7.198 -2.637 -3.549 1.00 97.94 95 LYS A CA 1
ATOM 801 C C . LYS A 1 95 ? -5.746 -2.520 -3.960 1.00 97.94 95 LYS A C 1
ATOM 803 O O . LYS A 1 95 ? -4.989 -1.751 -3.369 1.00 97.94 95 LYS A O 1
ATOM 808 N N . LYS A 1 96 ? -5.404 -3.218 -5.031 1.00 97.69 96 LYS A N 1
ATOM 809 C CA . LYS A 1 96 ? -4.150 -3.053 -5.752 1.00 97.69 96 LYS A CA 1
ATOM 810 C C . LYS A 1 96 ? -4.448 -2.531 -7.139 1.00 97.69 96 LYS A C 1
ATOM 812 O O . LYS A 1 96 ? -5.387 -2.984 -7.786 1.00 97.69 96 LYS A O 1
ATOM 817 N N . LYS A 1 97 ? -3.652 -1.576 -7.598 1.00 97.50 97 LYS A N 1
ATOM 818 C CA . LYS A 1 97 ? -3.692 -1.098 -8.976 1.00 97.50 97 LYS A CA 1
ATOM 819 C C . LYS A 1 97 ? -2.299 -1.176 -9.571 1.00 97.50 97 LYS A C 1
ATOM 821 O O . LYS A 1 97 ? -1.366 -0.573 -9.044 1.00 97.50 97 LYS A O 1
ATOM 826 N N . TYR A 1 98 ? -2.190 -1.853 -10.700 1.00 96.75 98 TYR A N 1
ATOM 827 C CA . TYR A 1 98 ? -0.960 -2.029 -11.455 1.00 96.75 98 TYR A CA 1
ATOM 828 C C . TYR A 1 98 ? -1.065 -1.196 -12.726 1.00 96.75 98 TYR A C 1
ATOM 830 O O . TYR A 1 98 ? -1.993 -1.356 -13.516 1.00 96.75 98 TYR A O 1
ATOM 838 N N . VAL A 1 99 ? -0.134 -0.268 -12.915 1.00 96.44 99 VAL A N 1
ATOM 839 C CA . VAL A 1 99 ? -0.092 0.599 -14.094 1.00 96.44 99 VAL A CA 1
ATOM 840 C C . VAL A 1 99 ? 1.114 0.198 -14.923 1.00 96.44 99 VAL A C 1
ATOM 842 O O . VAL A 1 99 ? 2.254 0.493 -14.560 1.00 96.44 99 VAL A O 1
ATOM 845 N N . TYR A 1 100 ? 0.855 -0.470 -16.040 1.00 95.56 100 TYR A N 1
ATOM 846 C CA . TYR A 1 100 ? 1.876 -0.907 -16.985 1.00 95.56 100 TYR A CA 1
ATOM 847 C C . TYR A 1 100 ? 2.079 0.126 -18.098 1.00 95.56 100 TYR A C 1
ATOM 849 O O . TYR A 1 100 ? 1.185 0.908 -18.422 1.00 95.56 100 TYR A O 1
ATOM 857 N N . LYS A 1 101 ? 3.269 0.143 -18.696 1.00 92.00 101 LYS A N 1
ATOM 858 C CA . LYS A 1 101 ? 3.568 0.986 -19.860 1.00 92.00 101 LYS A CA 1
ATOM 859 C C . LYS A 1 101 ? 2.796 0.485 -21.082 1.00 92.00 101 LYS A C 1
ATOM 861 O O . LYS A 1 101 ? 2.859 -0.697 -21.401 1.00 92.00 101 LYS A O 1
ATOM 866 N N . GLY A 1 102 ? 2.071 1.383 -21.751 1.00 89.56 102 GLY A N 1
ATOM 867 C CA . GLY A 1 102 ? 1.352 1.074 -22.994 1.00 89.56 102 GLY A CA 1
ATOM 868 C C . GLY A 1 102 ? 0.193 0.079 -22.855 1.00 89.56 102 GLY A C 1
ATOM 869 O O . GLY A 1 102 ? -0.253 -0.458 -23.861 1.00 89.56 102 GLY A O 1
ATOM 870 N N . ARG A 1 103 ? -0.290 -0.198 -21.636 1.00 89.94 103 ARG A N 1
ATOM 871 C CA . ARG A 1 103 ? -1.421 -1.108 -21.383 1.00 89.94 103 ARG A CA 1
ATOM 872 C C . ARG A 1 103 ? -2.423 -0.476 -20.424 1.00 89.94 103 ARG A C 1
ATOM 874 O O . ARG A 1 103 ? -2.089 0.453 -19.687 1.00 89.94 103 ARG A O 1
ATOM 881 N N . GLN A 1 104 ? -3.643 -1.007 -20.416 1.00 89.00 104 GLN A N 1
ATOM 882 C CA . GLN A 1 104 ? -4.636 -0.645 -19.410 1.00 89.00 104 GLN A CA 1
ATOM 883 C C . GLN A 1 104 ? -4.164 -1.051 -18.008 1.00 89.00 104 GLN A C 1
ATOM 885 O O . GLN A 1 104 ? -3.375 -1.983 -17.833 1.00 89.00 104 GLN A O 1
ATOM 890 N N . ALA A 1 105 ? -4.618 -0.304 -17.003 1.00 93.69 105 ALA A N 1
ATOM 891 C CA . ALA A 1 105 ? -4.283 -0.601 -15.621 1.00 93.69 105 ALA A CA 1
ATOM 892 C C . ALA A 1 105 ? -5.107 -1.793 -15.121 1.00 93.69 105 ALA A C 1
ATOM 894 O O . ALA A 1 105 ? -6.329 -1.778 -15.238 1.00 93.69 105 ALA A O 1
ATOM 895 N N . LEU A 1 106 ? -4.441 -2.765 -14.499 1.00 95.50 106 LEU A N 1
ATOM 896 C CA . LEU A 1 106 ? -5.093 -3.865 -13.792 1.00 95.50 106 LEU A CA 1
ATOM 897 C C . LEU A 1 106 ? -5.483 -3.391 -12.390 1.00 95.50 106 LEU A C 1
ATOM 899 O O . LEU A 1 106 ? -4.683 -2.737 -11.712 1.00 95.50 106 LEU A O 1
ATOM 903 N N . ILE A 1 107 ? -6.696 -3.710 -11.946 1.00 97.00 107 ILE A N 1
ATOM 904 C CA . ILE A 1 107 ? -7.162 -3.421 -10.589 1.00 97.00 107 ILE A CA 1
ATOM 905 C C . ILE A 1 107 ? -7.650 -4.717 -9.963 1.00 97.00 107 ILE A C 1
ATOM 907 O O . ILE A 1 107 ? -8.493 -5.402 -10.528 1.00 97.00 107 ILE A O 1
ATOM 911 N N . GLU A 1 108 ? -7.172 -5.007 -8.761 1.00 97.50 108 GLU A N 1
ATOM 912 C CA . GLU A 1 108 ? -7.632 -6.141 -7.973 1.00 97.50 108 GLU A CA 1
ATOM 913 C C . GLU A 1 108 ? -8.114 -5.675 -6.599 1.00 97.50 108 GLU A C 1
ATOM 915 O O . GLU A 1 108 ? -7.633 -4.676 -6.056 1.00 97.50 108 GLU A O 1
ATOM 920 N N . GLN A 1 109 ? -9.056 -6.408 -6.012 1.00 97.88 109 GLN A N 1
ATOM 921 C CA . GLN A 1 109 ? -9.632 -6.109 -4.708 1.00 97.88 109 GLN A CA 1
ATOM 922 C C . GLN A 1 109 ? -9.732 -7.345 -3.829 1.00 97.88 109 GLN A C 1
ATOM 924 O O . GLN A 1 109 ? -10.090 -8.432 -4.275 1.00 97.88 109 GLN A O 1
ATOM 929 N N . LYS A 1 110 ? -9.484 -7.128 -2.543 1.00 97.69 110 LYS A N 1
ATOM 930 C CA . LYS A 1 110 ? -9.724 -8.062 -1.456 1.00 97.69 110 LYS A CA 1
ATOM 931 C C . LYS A 1 110 ? -10.679 -7.410 -0.457 1.00 97.69 110 LYS A C 1
ATOM 933 O O . LYS A 1 110 ? -10.480 -6.265 -0.051 1.00 97.69 110 LYS A O 1
ATOM 938 N N . ASN A 1 111 ? -11.733 -8.134 -0.101 1.00 96.75 111 ASN A N 1
ATOM 939 C CA . ASN A 1 111 ? -12.739 -7.701 0.873 1.00 96.75 111 ASN A CA 1
ATOM 940 C C . ASN A 1 111 ? -12.431 -8.280 2.258 1.00 96.75 111 ASN A C 1
ATOM 942 O O . ASN A 1 111 ? -11.614 -9.192 2.380 1.00 96.75 111 ASN A O 1
ATOM 946 N N . ASN A 1 112 ? -13.134 -7.789 3.280 1.00 96.06 112 ASN A N 1
ATOM 947 C CA . ASN A 1 112 ? -13.049 -8.270 4.663 1.00 96.06 112 ASN A CA 1
ATOM 948 C C . ASN A 1 112 ? -11.632 -8.190 5.259 1.00 96.06 112 ASN A C 1
ATOM 950 O O . ASN A 1 112 ? -11.243 -9.005 6.093 1.00 96.06 112 ASN A O 1
ATOM 954 N N . VAL A 1 113 ? -10.854 -7.190 4.842 1.00 96.50 113 VAL A N 1
ATOM 955 C CA . VAL A 1 113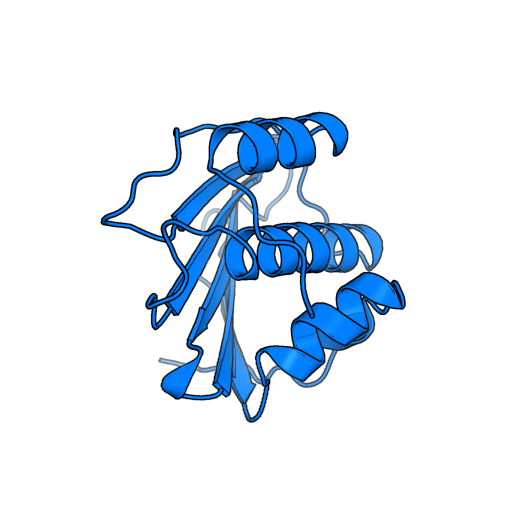 ? -9.516 -6.917 5.373 1.00 96.50 113 VAL A CA 1
ATOM 956 C C . VAL A 1 113 ? -9.635 -5.862 6.467 1.00 96.50 113 VAL A C 1
ATOM 958 O O . VAL A 1 113 ? -9.887 -4.700 6.169 1.00 96.50 113 VAL A O 1
ATOM 961 N N . SER A 1 114 ? -9.480 -6.257 7.731 1.00 95.88 114 SER A N 1
ATOM 962 C CA . SER A 1 114 ? -9.579 -5.334 8.869 1.00 95.88 114 SER A CA 1
ATOM 963 C C . SER A 1 114 ? -8.236 -4.680 9.220 1.00 95.88 114 SER A C 1
ATOM 965 O O . SER A 1 114 ? -7.169 -5.255 8.986 1.00 95.88 114 SER A O 1
ATOM 967 N N . LYS A 1 115 ? -8.279 -3.509 9.878 1.00 95.44 115 LYS A N 1
ATOM 968 C CA . LYS A 1 115 ? -7.080 -2.795 10.377 1.00 95.44 115 LYS A CA 1
ATOM 969 C C . LYS A 1 115 ? -6.229 -3.707 11.264 1.00 95.44 115 LYS A C 1
ATOM 971 O O . LYS A 1 115 ? -5.020 -3.801 11.085 1.00 95.44 115 LYS A O 1
ATOM 976 N N . ARG A 1 116 ? -6.878 -4.429 12.186 1.00 94.19 116 ARG A N 1
ATOM 977 C CA . ARG A 1 116 ? -6.216 -5.363 13.109 1.00 94.19 116 ARG A CA 1
ATOM 978 C C . ARG A 1 116 ? -5.521 -6.508 12.370 1.00 94.19 116 ARG A C 1
ATOM 980 O O . ARG A 1 116 ? -4.429 -6.897 12.773 1.00 94.19 116 ARG A O 1
ATOM 987 N N . ALA A 1 117 ? -6.128 -7.033 11.304 1.00 94.75 117 ALA A N 1
ATOM 988 C CA . ALA A 1 117 ? -5.515 -8.087 10.500 1.00 94.75 117 ALA A CA 1
ATOM 989 C C . ALA A 1 117 ? -4.239 -7.596 9.800 1.00 94.75 117 ALA A C 1
ATOM 991 O O . ALA A 1 117 ? -3.241 -8.310 9.809 1.00 94.75 117 ALA A O 1
ATOM 992 N N . LEU A 1 118 ? -4.249 -6.373 9.257 1.00 96.25 118 LEU A N 1
ATOM 993 C CA . LEU A 1 118 ? -3.084 -5.773 8.596 1.00 96.25 118 LEU A CA 1
ATOM 994 C C . LEU A 1 118 ? -1.933 -5.510 9.570 1.00 96.25 118 LEU A C 1
ATOM 996 O O . LEU A 1 118 ? -0.809 -5.925 9.298 1.00 96.25 118 LEU A O 1
ATOM 1000 N N . ILE A 1 119 ? -2.212 -4.877 10.714 1.00 95.00 119 ILE A N 1
ATOM 1001 C CA . ILE A 1 119 ? -1.174 -4.589 11.716 1.00 95.00 119 ILE A CA 1
ATOM 1002 C C . ILE A 1 119 ? -0.585 -5.894 12.265 1.00 95.00 119 ILE A C 1
ATOM 1004 O O . ILE A 1 119 ? 0.629 -6.073 12.252 1.00 95.00 119 ILE A O 1
ATOM 1008 N N . GLY A 1 120 ? -1.434 -6.857 12.641 1.00 94.69 120 GLY A N 1
ATOM 1009 C CA . GLY A 1 120 ? -0.958 -8.145 13.147 1.00 94.69 120 GLY A CA 1
ATOM 1010 C C . GLY A 1 120 ? -0.178 -8.959 12.107 1.00 94.69 120 GLY A C 1
ATOM 1011 O O . GLY A 1 120 ? 0.750 -9.679 12.462 1.00 94.69 120 GLY A O 1
ATOM 1012 N N . ALA A 1 121 ? -0.523 -8.861 10.819 1.00 94.94 121 ALA A N 1
ATOM 1013 C CA . ALA A 1 121 ? 0.254 -9.496 9.756 1.00 94.94 121 ALA A CA 1
ATOM 1014 C C . ALA A 1 121 ? 1.629 -8.826 9.577 1.00 94.94 121 ALA A C 1
ATOM 1016 O O . ALA A 1 121 ? 2.621 -9.528 9.387 1.00 94.94 121 ALA A O 1
ATOM 1017 N N . ALA A 1 122 ? 1.714 -7.496 9.700 1.00 94.62 122 ALA A N 1
ATOM 1018 C CA . ALA A 1 122 ? 2.987 -6.776 9.657 1.00 94.62 122 ALA A CA 1
ATOM 1019 C C . ALA A 1 122 ? 3.923 -7.209 10.800 1.00 94.62 122 ALA A C 1
ATOM 1021 O O . ALA A 1 122 ? 5.089 -7.514 10.552 1.00 94.62 122 ALA A O 1
ATOM 1022 N N . GLU A 1 123 ? 3.395 -7.314 12.024 1.00 93.25 123 GLU A N 1
ATOM 1023 C CA . GLU A 1 123 ? 4.130 -7.780 13.212 1.00 93.25 123 GLU A CA 1
ATOM 1024 C C . GLU A 1 123 ? 4.658 -9.211 13.039 1.00 93.25 123 GLU A C 1
ATOM 1026 O O . GLU A 1 123 ? 5.811 -9.498 13.359 1.00 93.25 123 GLU A O 1
ATOM 1031 N N . ARG A 1 124 ? 3.840 -10.107 12.471 1.00 94.00 124 ARG A N 1
ATOM 1032 C CA . ARG A 1 124 ? 4.216 -11.507 12.206 1.00 94.00 124 ARG A CA 1
ATOM 1033 C C . ARG A 1 124 ? 5.076 -11.705 10.956 1.00 94.00 124 ARG A C 1
ATOM 1035 O O . ARG A 1 124 ? 5.437 -12.838 10.654 1.00 94.00 124 ARG A O 1
ATOM 1042 N N . ARG A 1 125 ? 5.391 -10.636 10.220 1.00 91.50 125 ARG A N 1
ATOM 1043 C CA .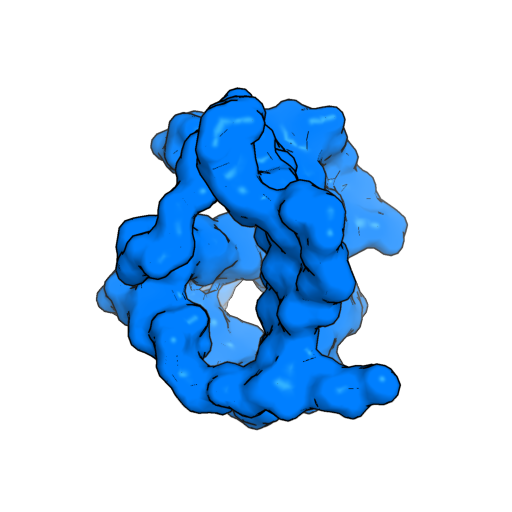 ARG A 1 125 ? 6.071 -10.691 8.915 1.00 91.50 125 ARG A CA 1
ATOM 1044 C C . ARG A 1 125 ? 5.351 -11.547 7.866 1.00 91.50 125 ARG A C 1
ATOM 1046 O O . ARG A 1 125 ? 5.975 -12.156 7.001 1.00 91.50 125 ARG A O 1
ATOM 1053 N N . ASP A 1 126 ? 4.026 -11.563 7.924 1.00 92.38 126 ASP A N 1
ATOM 1054 C CA . ASP A 1 126 ? 3.177 -12.347 7.034 1.00 92.38 126 ASP A CA 1
ATOM 1055 C C . ASP A 1 126 ? 2.823 -11.551 5.769 1.00 92.38 126 ASP A C 1
ATOM 1057 O O . ASP A 1 126 ? 1.859 -10.782 5.720 1.00 92.38 126 ASP A O 1
ATOM 1061 N N . ALA A 1 127 ? 3.615 -11.748 4.714 1.00 89.38 127 ALA A N 1
ATOM 1062 C CA . ALA A 1 127 ? 3.375 -11.142 3.407 1.00 89.38 127 ALA A CA 1
ATOM 1063 C C . ALA A 1 127 ? 2.137 -11.714 2.684 1.00 89.38 127 ALA A C 1
ATOM 1065 O O . ALA A 1 127 ? 1.647 -11.094 1.734 1.00 89.38 127 ALA A O 1
ATOM 1066 N N . GLY A 1 128 ? 1.622 -12.874 3.112 1.00 90.31 128 GLY A N 1
ATOM 1067 C CA . GLY A 1 128 ? 0.523 -13.594 2.462 1.00 90.31 128 GLY A CA 1
ATOM 1068 C C . GLY A 1 128 ? -0.782 -12.801 2.452 1.00 90.31 128 GLY A C 1
ATOM 1069 O O . GLY A 1 128 ? -1.544 -12.858 1.484 1.00 90.31 128 GLY A O 1
ATOM 1070 N N . VAL A 1 129 ? -0.992 -11.933 3.452 1.00 92.94 129 VAL A N 1
ATOM 1071 C CA . VAL A 1 129 ? -2.155 -11.029 3.494 1.00 92.94 129 VAL A CA 1
ATOM 1072 C C . VAL A 1 129 ? -2.245 -10.142 2.248 1.00 92.94 129 VAL A C 1
ATOM 1074 O O . VAL A 1 129 ? -3.355 -9.860 1.782 1.00 92.94 129 VAL A O 1
ATOM 1077 N N . LEU A 1 130 ? -1.090 -9.757 1.690 1.00 94.00 130 LEU A N 1
ATOM 1078 C CA . LEU A 1 130 ? -0.971 -9.027 0.434 1.00 94.00 130 LEU A CA 1
ATOM 1079 C C . LEU A 1 130 ? -0.670 -9.944 -0.755 1.00 94.00 130 LEU A C 1
ATOM 1081 O O . LEU A 1 130 ? -0.828 -9.491 -1.875 1.00 94.00 130 LEU A O 1
ATOM 1085 N N . GLY A 1 131 ? -0.262 -11.197 -0.573 1.00 89.62 131 GLY A N 1
ATOM 1086 C CA . GLY A 1 131 ? 0.029 -12.120 -1.675 1.00 89.62 131 GLY A CA 1
ATOM 1087 C C . GLY A 1 131 ? -1.210 -12.722 -2.340 1.00 89.62 131 GLY A C 1
ATOM 1088 O O . GLY A 1 131 ? -1.203 -12.933 -3.548 1.00 89.62 131 GLY A O 1
ATOM 1089 N N . GLU A 1 132 ? -2.279 -12.958 -1.575 1.00 89.12 132 GLU A N 1
ATOM 1090 C CA . GLU A 1 132 ? -3.364 -13.861 -1.989 1.00 89.12 132 GLU A CA 1
ATOM 1091 C C . GLU A 1 132 ? -4.775 -13.299 -1.744 1.00 89.12 132 GLU A C 1
ATOM 1093 O O . GLU A 1 132 ? -4.980 -12.367 -0.958 1.00 89.12 132 GLU A O 1
ATOM 1098 N N . GLY A 1 133 ? -5.781 -13.905 -2.387 1.00 92.12 133 GLY A N 1
ATOM 1099 C CA . GLY A 1 133 ? -7.207 -13.628 -2.154 1.00 92.12 133 GLY A CA 1
ATOM 1100 C C . GLY A 1 133 ? -7.741 -12.344 -2.798 1.00 92.12 133 GLY A C 1
ATOM 1101 O O . GLY A 1 133 ? -8.859 -11.923 -2.498 1.00 92.12 133 GLY A O 1
ATOM 1102 N N . PHE A 1 134 ? -6.950 -11.715 -3.666 1.00 96.38 134 PHE A N 1
ATOM 1103 C CA . PHE A 1 134 ? -7.386 -10.604 -4.505 1.00 96.38 134 PHE A CA 1
ATOM 1104 C C . PHE A 1 134 ? -8.148 -11.129 -5.725 1.00 96.38 134 PHE A C 1
ATOM 1106 O O . PHE A 1 134 ? -7.796 -12.162 -6.288 1.00 96.38 134 PHE A O 1
ATOM 1113 N N . LYS A 1 135 ? -9.198 -10.415 -6.127 1.00 96.62 135 LYS A N 1
ATOM 1114 C CA . LYS A 1 135 ? -9.958 -10.677 -7.353 1.00 96.62 135 LYS A CA 1
ATOM 1115 C C . LYS A 1 135 ? -9.834 -9.483 -8.280 1.00 96.62 135 LYS A C 1
ATOM 1117 O O . LYS A 1 135 ? -9.993 -8.349 -7.821 1.00 96.62 135 LYS A O 1
ATOM 1122 N N . GLU A 1 136 ? -9.567 -9.730 -9.557 1.00 94.88 136 GLU A N 1
ATOM 1123 C CA . GLU A 1 136 ? -9.612 -8.685 -10.576 1.00 94.88 136 GLU A CA 1
ATOM 1124 C C . GLU A 1 136 ? -10.999 -8.035 -10.598 1.00 94.88 136 GLU A C 1
ATOM 1126 O O . GLU A 1 136 ? -12.024 -8.711 -10.489 1.00 94.88 136 GLU A O 1
ATOM 1131 N N . ILE A 1 137 ? -11.023 -6.709 -10.703 1.00 91.50 137 ILE A N 1
ATOM 1132 C CA . ILE A 1 137 ? -12.246 -5.951 -10.919 1.00 91.50 137 ILE A CA 1
ATOM 1133 C C . ILE A 1 137 ? -12.151 -5.346 -12.307 1.00 91.50 137 ILE A C 1
ATOM 1135 O O . ILE A 1 137 ? -11.438 -4.363 -12.524 1.00 91.50 137 ILE A O 1
ATOM 1139 N N . THR A 1 138 ? -12.885 -5.929 -13.242 1.00 74.50 138 THR A N 1
ATOM 1140 C CA . THR A 1 138 ? -13.104 -5.324 -14.549 1.00 74.50 138 THR A CA 1
ATOM 1141 C C . THR A 1 138 ? -14.034 -4.128 -14.354 1.00 74.50 138 THR A C 1
ATOM 1143 O O . THR A 1 138 ? -15.060 -4.234 -13.677 1.00 74.50 138 THR A O 1
ATOM 1146 N N . LYS A 1 139 ? -13.636 -2.967 -14.871 1.00 57.59 139 LYS A N 1
ATOM 1147 C CA . LYS A 1 139 ? -14.522 -1.809 -15.005 1.00 57.59 139 LYS A CA 1
ATOM 1148 C C . LYS A 1 139 ? -15.047 -1.741 -16.422 1.00 57.59 139 LYS A C 1
ATOM 1150 O O . LYS A 1 139 ? -14.233 -2.013 -17.330 1.00 57.59 139 LYS A O 1
#

Foldseek 3Di:
DDAADAQVVLVVVCVVVVKDWPDRDDLVALETEIEDADDPDLVNLLSVLLSVLNSCRYPSCVVPQKHKYKYAHPDPVDQFGIKMWMAGAVFLKIKIWTDGPPDDIWIWIAGPHHSVNSNVCSVVSNSVVVVDRIDTDDD

pLDDT: mean 93.77, std 6.58, range [47.31, 98.44]

Radius of gyration: 14.34 Å; chains: 1; bounding box: 31×30×46 Å